Protein AF-A0AAD3RIV9-F1 (afdb_monomer_lite)

Sequence (83 aa):
MDTIVKELSALGIIHEEANPITNSPIQAVKKPESAGGGWRPVINFKALNRRTVANRASLINPQGTLKTLRSNRALTWLMASSP

InterPro domains:
  IPR043502 DNA/RNA polymerase superfamily [SSF56672] (2-76)

Radius of gyration: 19.61 Å; chains: 1; bounding box: 33×49×38 Å

Structure (mmCIF, N/CA/C/O backbone):
data_AF-A0AAD3RIV9-F1
#
_entry.id   AF-A0AAD3RIV9-F1
#
loop_
_atom_site.group_PDB
_atom_site.id
_atom_site.type_symbol
_atom_site.label_atom_id
_atom_site.label_alt_id
_atom_site.label_comp_id
_atom_site.label_asym_id
_atom_site.label_entity_id
_atom_site.label_seq_id
_atom_site.pdbx_PDB_ins_code
_atom_site.Cartn_x
_atom_site.Cartn_y
_atom_site.Cartn_z
_atom_site.occupancy
_atom_site.B_iso_or_equiv
_atom_site.auth_seq_id
_atom_site.auth_comp_id
_atom_site.auth_asym_id
_atom_site.auth_atom_id
_atom_site.pdbx_PDB_model_num
ATOM 1 N N . MET A 1 1 ? -6.893 0.403 13.810 1.00 62.47 1 MET A N 1
ATOM 2 C CA . MET A 1 1 ? -6.351 -0.467 12.743 1.00 62.47 1 MET A CA 1
ATOM 3 C C . MET A 1 1 ? -7.463 -1.302 12.130 1.00 62.47 1 MET A C 1
ATOM 5 O O . MET A 1 1 ? -7.616 -1.266 10.921 1.00 62.47 1 MET A O 1
ATOM 9 N N . ASP A 1 2 ? -8.280 -1.951 12.963 1.00 77.94 2 ASP A N 1
ATOM 10 C CA . ASP A 1 2 ? -9.400 -2.804 12.543 1.00 77.94 2 ASP A CA 1
ATOM 11 C C . ASP A 1 2 ? -10.400 -2.117 11.589 1.00 77.94 2 ASP A C 1
ATOM 13 O O . ASP A 1 2 ? -10.745 -2.665 10.548 1.00 77.94 2 ASP A O 1
ATOM 17 N N . THR A 1 3 ? -10.778 -0.863 11.864 1.00 85.62 3 THR A N 1
ATOM 18 C CA . THR A 1 3 ? -11.674 -0.082 10.989 1.00 85.62 3 THR A CA 1
ATOM 19 C C . THR A 1 3 ? -11.095 0.136 9.590 1.00 85.62 3 THR A C 1
ATOM 21 O O . THR A 1 3 ? -11.790 -0.061 8.604 1.00 85.62 3 THR A O 1
ATOM 24 N N . ILE A 1 4 ? -9.801 0.460 9.494 1.00 87.38 4 ILE A N 1
ATOM 25 C CA . ILE A 1 4 ? -9.137 0.715 8.206 1.00 87.38 4 ILE A CA 1
ATOM 26 C C . ILE A 1 4 ? -9.063 -0.574 7.380 1.00 87.38 4 ILE A C 1
ATOM 28 O O . ILE A 1 4 ? -9.277 -0.546 6.176 1.00 87.38 4 ILE A O 1
ATOM 32 N N . VAL A 1 5 ? -8.783 -1.714 8.017 1.00 89.19 5 VAL A N 1
ATOM 33 C CA . VAL A 1 5 ? -8.765 -3.017 7.332 1.00 89.19 5 VAL A CA 1
ATOM 34 C C . VAL A 1 5 ? -10.159 -3.361 6.797 1.00 89.19 5 VAL A C 1
ATOM 36 O O . VAL A 1 5 ? -10.285 -3.741 5.636 1.00 89.19 5 VAL A O 1
ATOM 39 N N . LYS A 1 6 ? -11.210 -3.154 7.602 1.00 92.19 6 LYS A N 1
ATOM 40 C CA . LYS A 1 6 ? -12.606 -3.373 7.189 1.00 92.19 6 LYS A CA 1
ATOM 41 C C . LYS A 1 6 ? -13.017 -2.476 6.024 1.00 92.19 6 LYS A C 1
ATOM 43 O O . LYS A 1 6 ? -13.598 -2.966 5.064 1.00 92.19 6 LYS A O 1
ATOM 48 N N . GLU A 1 7 ? -12.677 -1.191 6.077 1.00 93.25 7 GLU A N 1
ATOM 49 C CA . GLU A 1 7 ? -12.954 -0.240 4.995 1.00 93.25 7 GLU A CA 1
ATOM 50 C C . GLU A 1 7 ? -12.244 -0.634 3.697 1.00 93.25 7 GLU A C 1
ATOM 52 O O . GLU A 1 7 ? -12.876 -0.716 2.647 1.00 93.25 7 GLU A O 1
ATOM 57 N N . LEU A 1 8 ? -10.942 -0.932 3.757 1.00 93.06 8 LEU A N 1
ATOM 58 C CA . LEU A 1 8 ? -10.177 -1.346 2.578 1.00 93.06 8 LEU A CA 1
ATOM 59 C C . LEU A 1 8 ? -10.691 -2.667 1.991 1.00 93.06 8 LEU A C 1
ATOM 61 O O . LEU A 1 8 ? -10.661 -2.838 0.773 1.00 93.06 8 LEU A O 1
ATOM 65 N N . SER A 1 9 ? -11.171 -3.582 2.838 1.00 94.12 9 SER A N 1
ATOM 66 C CA . SER A 1 9 ? -11.809 -4.821 2.394 1.00 94.12 9 SER A CA 1
ATOM 67 C C . SER A 1 9 ? -13.159 -4.556 1.725 1.00 94.12 9 SER A C 1
ATOM 69 O O . SER A 1 9 ? -13.400 -5.064 0.633 1.00 94.12 9 SER A O 1
ATOM 71 N N . ALA A 1 10 ? -14.002 -3.698 2.309 1.00 95.31 10 ALA A N 1
ATOM 72 C CA . ALA A 1 10 ? -15.290 -3.314 1.728 1.00 95.31 10 ALA A CA 1
ATOM 73 C C . ALA A 1 10 ? -15.137 -2.593 0.377 1.00 95.31 10 ALA A C 1
ATOM 75 O O . ALA A 1 10 ? -15.964 -2.762 -0.514 1.00 95.31 10 ALA A O 1
ATOM 76 N N . LEU A 1 11 ? -14.058 -1.824 0.205 1.00 96.25 11 LEU A N 1
ATOM 77 C CA . LEU A 1 11 ? -13.698 -1.178 -1.060 1.00 96.25 11 LEU A CA 1
ATOM 78 C C . LEU A 1 11 ? -13.066 -2.139 -2.084 1.00 96.25 11 LEU A C 1
ATOM 80 O O . LEU A 1 11 ? -12.765 -1.717 -3.199 1.00 96.25 11 LEU A O 1
ATOM 84 N N . GLY A 1 12 ? -12.816 -3.401 -1.721 1.00 94.50 12 GLY A N 1
ATOM 85 C CA . GLY A 1 12 ? -12.164 -4.387 -2.589 1.00 94.50 12 GLY A CA 1
ATOM 86 C C . GLY A 1 12 ? -10.682 -4.107 -2.862 1.00 94.50 12 GLY A C 1
ATOM 87 O O . GLY A 1 12 ? -10.111 -4.677 -3.788 1.00 94.50 12 GLY A O 1
ATOM 88 N N . ILE A 1 13 ? -10.044 -3.231 -2.077 1.00 94.81 13 ILE A N 1
ATOM 89 C CA . ILE A 1 13 ? -8.616 -2.896 -2.212 1.00 94.81 13 ILE A CA 1
ATOM 90 C C . ILE A 1 13 ? -7.746 -4.020 -1.637 1.00 94.81 13 ILE A C 1
ATOM 92 O O . ILE A 1 13 ? -6.671 -4.308 -2.162 1.00 94.81 13 ILE A O 1
ATOM 96 N N . ILE A 1 14 ? -8.207 -4.649 -0.553 1.00 94.12 14 ILE A N 1
ATOM 97 C CA . ILE A 1 14 ? -7.572 -5.822 0.055 1.00 94.12 14 ILE A CA 1
ATOM 98 C C . ILE A 1 14 ? -8.586 -6.957 0.190 1.00 94.12 14 ILE A C 1
ATOM 100 O O . ILE A 1 14 ? -9.787 -6.720 0.301 1.00 94.12 14 ILE A O 1
ATOM 104 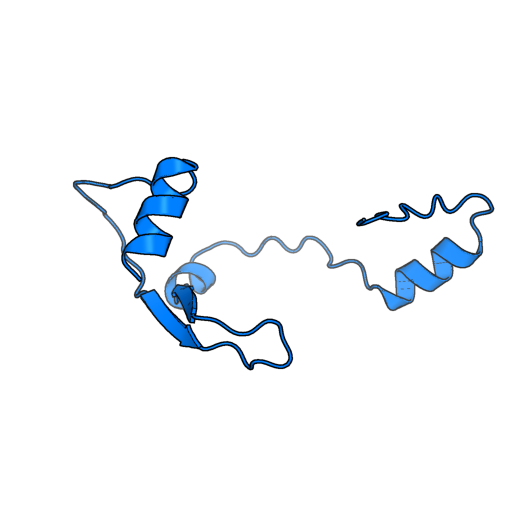N N . HIS A 1 15 ? -8.092 -8.186 0.224 1.00 94.12 15 HIS A N 1
ATOM 105 C CA . HIS A 1 15 ? -8.882 -9.380 0.495 1.00 94.12 15 HIS A CA 1
ATOM 106 C C . HIS A 1 15 ? -8.107 -10.296 1.440 1.00 94.12 15 HIS A C 1
ATOM 108 O O . HIS A 1 15 ? -6.886 -10.181 1.576 1.00 94.12 15 HIS A O 1
ATOM 114 N N . GLU A 1 16 ? -8.832 -11.177 2.117 1.00 92.75 16 GLU A N 1
ATOM 115 C CA . GLU A 1 16 ? -8.235 -12.217 2.943 1.00 92.75 16 GLU A CA 1
ATOM 116 C C . GLU A 1 16 ? -7.645 -13.313 2.047 1.00 92.75 16 GLU A C 1
ATOM 118 O O . GLU A 1 16 ? -8.299 -13.780 1.116 1.00 92.75 16 GLU A O 1
ATOM 123 N N . GLU A 1 17 ? -6.402 -13.705 2.323 1.00 93.00 17 GLU A N 1
ATOM 124 C CA . GLU A 1 17 ? -5.708 -14.798 1.642 1.00 93.00 17 GLU A CA 1
ATOM 125 C C . GLU A 1 17 ? -5.488 -15.920 2.657 1.00 93.00 17 GLU A C 1
ATOM 127 O O . GLU A 1 17 ? -4.818 -15.719 3.673 1.00 93.00 17 GLU A O 1
ATOM 132 N N . ALA A 1 18 ? -6.067 -17.091 2.389 1.00 91.75 18 ALA A N 1
ATOM 133 C CA . ALA A 1 18 ? -6.068 -18.215 3.318 1.00 91.75 18 ALA A CA 1
ATOM 134 C C . ALA A 1 18 ? -4.698 -18.904 3.405 1.00 91.75 18 ALA A C 1
ATOM 136 O O . ALA A 1 18 ? -4.355 -19.443 4.455 1.00 91.75 18 ALA A O 1
ATOM 137 N N . ASN A 1 19 ? -3.906 -18.882 2.325 1.00 92.94 19 ASN A N 1
ATOM 138 C CA . ASN A 1 19 ? -2.606 -19.555 2.262 1.00 92.94 19 ASN A CA 1
ATOM 139 C C . ASN A 1 19 ? -1.521 -18.649 1.650 1.00 92.94 19 ASN A C 1
ATOM 141 O O . AS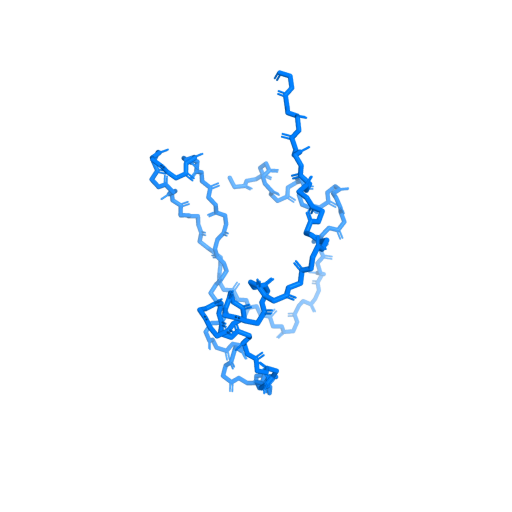N A 1 19 ? -1.028 -18.909 0.547 1.00 92.94 19 ASN A O 1
ATOM 145 N N . PRO A 1 20 ? -1.104 -17.579 2.352 1.00 90.38 20 PRO A N 1
ATOM 146 C CA . PRO A 1 20 ? -0.139 -16.635 1.812 1.00 90.38 20 PRO A CA 1
ATOM 147 C C . PRO A 1 20 ? 1.268 -17.247 1.753 1.00 90.38 20 PRO A C 1
ATOM 149 O O . PRO A 1 20 ? 1.842 -17.649 2.762 1.00 90.38 20 PRO A O 1
ATOM 152 N N . ILE A 1 21 ? 1.873 -17.239 0.563 1.00 92.62 21 ILE A N 1
ATOM 153 C CA . ILE A 1 21 ? 3.254 -17.714 0.338 1.00 92.62 21 ILE A CA 1
ATOM 154 C C . ILE A 1 21 ? 4.287 -16.694 0.852 1.00 92.62 21 ILE A C 1
ATOM 156 O O . ILE A 1 21 ? 5.422 -17.032 1.187 1.00 92.62 21 ILE A O 1
ATOM 160 N N . THR A 1 22 ? 3.901 -15.419 0.924 1.00 93.19 22 THR A N 1
ATOM 161 C CA . THR A 1 22 ? 4.759 -14.324 1.385 1.00 93.19 22 THR A CA 1
ATOM 162 C C . THR A 1 22 ? 3.997 -13.394 2.310 1.00 93.19 22 THR A C 1
ATOM 164 O O . THR A 1 22 ? 2.794 -13.211 2.149 1.00 93.19 22 THR A O 1
ATOM 167 N N . ASN A 1 23 ? 4.708 -12.737 3.223 1.00 93.88 23 ASN A N 1
ATOM 168 C CA . ASN A 1 23 ? 4.149 -11.684 4.059 1.00 93.88 23 ASN A CA 1
ATOM 169 C C . ASN A 1 23 ? 5.082 -10.466 4.104 1.00 93.88 23 ASN A C 1
ATOM 171 O O . ASN A 1 23 ? 6.253 -10.515 3.723 1.00 93.88 23 ASN A O 1
ATOM 175 N N . SER A 1 24 ? 4.537 -9.332 4.527 1.00 94.75 24 SER A N 1
ATOM 176 C CA . SER A 1 24 ? 5.304 -8.131 4.847 1.00 94.75 24 SER A CA 1
ATOM 177 C C . SER A 1 24 ? 4.719 -7.516 6.115 1.00 94.75 24 SER A C 1
ATOM 179 O O . SER A 1 24 ? 3.495 -7.459 6.240 1.00 94.75 24 SER A O 1
ATOM 181 N N . PRO A 1 25 ? 5.552 -7.070 7.070 1.00 94.06 25 PRO A N 1
ATOM 182 C CA . PRO A 1 25 ? 5.044 -6.543 8.326 1.00 94.06 25 PRO A CA 1
ATOM 183 C C . PRO A 1 25 ? 4.341 -5.198 8.113 1.00 94.06 25 PRO A C 1
ATOM 185 O O . PRO A 1 25 ? 4.781 -4.369 7.309 1.00 94.06 25 PRO A O 1
ATOM 188 N N . ILE A 1 26 ? 3.263 -4.983 8.868 1.00 92.94 26 ILE A N 1
ATOM 189 C CA . ILE A 1 26 ? 2.453 -3.763 8.854 1.00 92.94 26 ILE A CA 1
ATOM 190 C C . ILE A 1 26 ? 2.553 -3.043 10.201 1.00 92.94 26 ILE A C 1
ATOM 192 O O . ILE A 1 26 ? 2.514 -3.670 11.258 1.00 92.94 26 ILE A O 1
ATOM 196 N N . GLN A 1 27 ? 2.677 -1.718 10.165 1.00 92.56 27 GLN A N 1
ATOM 197 C CA . GLN A 1 27 ? 2.753 -0.865 11.347 1.00 92.56 27 GLN A CA 1
ATOM 198 C C . GLN A 1 27 ? 1.742 0.279 11.243 1.00 92.56 27 GLN A C 1
ATOM 200 O O . GLN A 1 27 ? 1.558 0.862 10.177 1.00 92.56 27 GLN A O 1
ATOM 205 N N . ALA A 1 28 ? 1.108 0.635 12.358 1.00 91.12 28 ALA A N 1
ATOM 206 C CA . ALA A 1 28 ? 0.320 1.858 12.452 1.00 91.12 28 ALA A CA 1
ATOM 207 C C . ALA A 1 28 ? 1.239 3.043 12.780 1.00 91.12 28 ALA A C 1
ATOM 209 O O . ALA A 1 28 ? 1.970 3.011 13.770 1.00 91.12 28 ALA A O 1
ATOM 210 N N . VAL A 1 29 ? 1.193 4.097 11.967 1.00 92.19 29 VAL A N 1
ATOM 211 C CA . VAL A 1 29 ? 1.973 5.326 12.173 1.00 92.19 29 VAL A CA 1
ATOM 212 C C . VAL A 1 29 ? 1.023 6.510 12.299 1.00 92.19 29 VAL A C 1
ATOM 214 O O . VAL A 1 29 ? 0.115 6.668 11.480 1.00 92.19 29 VAL A O 1
ATOM 217 N N . LYS A 1 30 ? 1.220 7.348 13.322 1.00 91.44 30 LYS A N 1
ATOM 218 C CA . LYS A 1 30 ? 0.454 8.585 13.493 1.00 91.44 30 LYS A CA 1
ATOM 219 C C . LYS A 1 30 ? 1.057 9.680 12.616 1.00 91.44 30 LYS A C 1
ATOM 221 O O . LYS A 1 30 ? 2.234 10.011 12.756 1.00 91.44 30 LYS A O 1
ATOM 226 N N . LYS A 1 31 ? 0.259 10.241 11.708 1.00 90.75 31 LYS A N 1
ATOM 227 C CA . LYS A 1 31 ? 0.663 11.389 10.892 1.00 90.75 31 LYS A CA 1
ATOM 228 C C . LYS A 1 31 ? 0.581 12.670 11.739 1.00 90.75 31 LYS A C 1
ATOM 230 O O . LYS A 1 31 ? -0.339 12.782 12.551 1.00 90.75 31 LYS A O 1
ATOM 235 N N . PRO A 1 32 ? 1.499 13.638 11.564 1.00 89.75 32 PRO A N 1
ATOM 236 C CA . PRO A 1 32 ? 1.390 14.933 12.227 1.00 89.75 32 PRO A CA 1
ATOM 237 C C . PRO A 1 32 ? 0.060 15.620 11.907 1.00 89.75 32 PRO A C 1
ATOM 239 O O . PRO A 1 32 ? -0.418 15.554 10.770 1.00 89.75 32 PRO A O 1
ATOM 242 N N . GLU A 1 33 ? -0.502 16.322 12.890 1.00 86.94 33 GLU A N 1
ATOM 243 C CA . GLU A 1 33 ? -1.781 17.032 12.735 1.00 86.94 33 GLU A CA 1
ATOM 244 C C . GLU A 1 33 ? -1.713 18.077 11.604 1.00 86.94 33 GLU A C 1
ATOM 246 O O . GLU A 1 33 ? -2.641 18.195 10.808 1.00 86.94 33 GLU A O 1
ATOM 251 N N . SER A 1 34 ? -0.557 18.730 11.424 1.00 85.88 34 SER A N 1
ATOM 252 C CA . SER A 1 34 ? -0.287 19.688 10.337 1.00 85.88 34 SER A CA 1
ATOM 253 C C . SER A 1 34 ? -0.398 19.108 8.923 1.00 85.88 34 SER A C 1
ATOM 255 O O . SER A 1 34 ? -0.487 19.857 7.955 1.00 85.88 34 SER A O 1
ATOM 257 N N . ALA A 1 35 ? -0.395 17.783 8.782 1.00 74.69 35 ALA A N 1
ATOM 258 C CA . ALA A 1 35 ? -0.527 17.096 7.506 1.00 74.69 35 ALA A CA 1
ATOM 259 C C . ALA A 1 35 ? -1.851 16.315 7.400 1.00 74.69 35 ALA A C 1
ATOM 261 O O . ALA A 1 35 ? -1.940 15.349 6.637 1.00 74.69 35 ALA A O 1
ATOM 262 N N . GLY A 1 36 ? -2.870 16.717 8.165 1.00 76.69 36 GLY A N 1
ATOM 263 C CA . GLY A 1 36 ? -4.202 16.106 8.170 1.00 76.69 36 GLY A CA 1
ATOM 264 C C . GLY A 1 36 ? -4.397 15.011 9.220 1.00 76.69 36 GLY A C 1
ATOM 265 O O . GLY A 1 36 ? -5.416 14.329 9.177 1.00 76.69 36 GLY A O 1
ATOM 266 N N . GLY A 1 37 ? -3.434 14.831 10.132 1.00 87.25 37 GLY A N 1
ATOM 267 C CA . GLY A 1 37 ? -3.568 13.971 11.309 1.00 87.25 37 GLY A CA 1
ATOM 268 C C . GLY A 1 37 ? -3.874 12.495 11.026 1.00 87.25 37 GLY A C 1
ATOM 269 O O . GLY A 1 37 ? -3.806 11.995 9.896 1.00 87.25 37 GLY A O 1
ATOM 270 N N . GLY A 1 38 ? -4.202 11.783 12.103 1.00 87.56 38 GLY A N 1
ATOM 271 C CA . GLY A 1 38 ? -4.729 10.419 12.060 1.00 87.56 38 GLY A CA 1
ATOM 272 C C . GLY A 1 38 ? -3.695 9.293 11.948 1.00 87.56 38 GLY A C 1
ATOM 273 O O . GLY A 1 38 ? -2.504 9.493 11.695 1.00 87.56 38 GLY A O 1
ATOM 274 N N . TRP A 1 39 ? -4.177 8.069 12.162 1.00 89.69 39 TRP A N 1
ATOM 275 C CA . TRP A 1 39 ? -3.390 6.843 12.047 1.00 89.69 39 TRP A CA 1
ATOM 276 C C . TRP A 1 39 ? -3.422 6.308 10.620 1.00 89.69 39 TRP A C 1
ATOM 278 O O . TRP A 1 39 ? -4.478 6.237 9.994 1.00 89.69 39 TRP A O 1
ATOM 288 N N . ARG A 1 40 ? -2.261 5.897 10.111 1.00 90.19 40 ARG A N 1
ATOM 289 C CA . ARG A 1 40 ? -2.115 5.298 8.785 1.00 90.19 40 ARG A CA 1
ATOM 290 C C . ARG A 1 40 ? -1.473 3.916 8.896 1.00 90.19 40 ARG A C 1
ATOM 292 O O . ARG A 1 40 ? -0.492 3.775 9.631 1.00 90.19 40 ARG A O 1
ATOM 299 N N . PRO A 1 41 ? -1.981 2.911 8.165 1.00 91.38 41 PRO A N 1
ATOM 300 C CA . PRO A 1 41 ? -1.252 1.673 7.961 1.00 91.38 41 PRO A CA 1
ATOM 301 C C . PRO A 1 41 ? -0.034 1.939 7.071 1.00 91.38 41 PRO A C 1
ATOM 303 O O . PRO A 1 41 ? -0.151 2.540 6.005 1.00 91.38 41 PRO A O 1
ATOM 306 N N . VAL A 1 42 ? 1.136 1.479 7.498 1.00 93.25 42 VAL A N 1
ATOM 307 C CA . VAL A 1 42 ? 2.379 1.533 6.728 1.00 93.25 42 VAL A CA 1
ATOM 308 C C . VAL A 1 42 ? 2.926 0.119 6.622 1.00 93.25 42 VAL A C 1
ATOM 310 O O . VAL A 1 42 ? 3.253 -0.507 7.629 1.00 93.25 42 VAL A O 1
ATOM 313 N N . ILE A 1 43 ? 3.014 -0.393 5.396 1.00 94.56 43 ILE A N 1
ATOM 314 C CA . ILE A 1 43 ? 3.533 -1.734 5.122 1.00 94.56 43 ILE A CA 1
ATOM 315 C C . ILE A 1 43 ? 5.018 -1.626 4.774 1.00 94.56 43 ILE A C 1
ATOM 317 O O . ILE A 1 43 ? 5.423 -0.832 3.922 1.00 94.56 43 ILE A O 1
ATOM 321 N N . ASN A 1 44 ? 5.852 -2.425 5.436 1.00 94.56 44 ASN A N 1
ATOM 322 C CA . ASN A 1 44 ? 7.287 -2.430 5.191 1.00 94.56 44 ASN A CA 1
ATOM 323 C C . ASN A 1 44 ? 7.638 -3.336 4.005 1.00 94.56 44 ASN A C 1
ATOM 325 O O . ASN A 1 44 ? 8.006 -4.499 4.167 1.00 94.56 44 ASN A O 1
ATOM 329 N N . PHE A 1 45 ? 7.601 -2.762 2.805 1.00 95.31 45 PHE A N 1
ATOM 330 C CA . PHE A 1 45 ? 7.973 -3.453 1.571 1.00 95.31 45 PHE A CA 1
ATOM 331 C C . PHE A 1 45 ? 9.479 -3.450 1.269 1.00 95.31 45 PHE A C 1
ATOM 333 O O . PHE A 1 45 ? 9.873 -3.777 0.156 1.00 95.31 45 PHE A O 1
ATOM 340 N N . LYS A 1 46 ? 10.372 -3.125 2.220 1.00 93.81 46 LYS A N 1
ATOM 341 C CA . LYS A 1 46 ? 11.822 -3.043 1.933 1.00 93.81 46 LYS A CA 1
ATOM 342 C C . LYS A 1 46 ? 12.397 -4.337 1.347 1.00 93.81 46 LYS A C 1
ATOM 344 O O . LYS A 1 46 ? 13.225 -4.267 0.444 1.00 93.81 46 LYS A O 1
ATOM 349 N N . ALA A 1 47 ? 11.985 -5.500 1.855 1.00 94.06 47 ALA A N 1
ATOM 350 C CA . ALA A 1 47 ? 12.451 -6.793 1.348 1.00 94.06 47 ALA A CA 1
ATOM 351 C C . ALA A 1 47 ? 11.885 -7.099 -0.047 1.00 94.06 47 ALA A C 1
ATOM 353 O O . ALA A 1 47 ? 12.628 -7.547 -0.919 1.00 94.06 47 ALA A O 1
ATOM 354 N N . LEU A 1 48 ? 10.600 -6.804 -0.261 1.00 93.19 48 LEU A N 1
ATOM 355 C CA . LEU A 1 48 ? 9.930 -6.977 -1.548 1.00 93.19 48 LEU A CA 1
ATOM 356 C C . LEU A 1 48 ? 10.546 -6.069 -2.619 1.00 93.19 48 LEU A C 1
ATOM 358 O O . LEU A 1 48 ? 10.954 -6.559 -3.666 1.00 93.19 48 LEU A O 1
ATOM 362 N N . ASN A 1 49 ? 10.734 -4.785 -2.311 1.00 92.62 49 ASN A N 1
ATOM 363 C CA . ASN A 1 49 ? 11.286 -3.785 -3.227 1.00 92.62 49 ASN A CA 1
ATOM 364 C C . ASN A 1 49 ? 12.681 -4.151 -3.756 1.00 92.62 49 ASN A C 1
ATOM 366 O O . ASN A 1 49 ? 13.028 -3.778 -4.871 1.00 92.62 49 ASN A O 1
ATOM 370 N N . ARG A 1 50 ? 13.494 -4.881 -2.976 1.00 91.69 50 ARG A N 1
ATOM 371 C CA . ARG A 1 50 ? 14.810 -5.375 -3.428 1.00 91.69 50 ARG A CA 1
ATOM 372 C C . ARG A 1 50 ? 14.707 -6.532 -4.423 1.00 91.69 50 ARG A C 1
ATOM 374 O O . ARG A 1 50 ? 15.651 -6.756 -5.170 1.00 91.69 50 ARG A O 1
ATOM 381 N N . ARG A 1 51 ? 13.613 -7.298 -4.383 1.00 91.69 51 ARG A N 1
ATOM 382 C CA . ARG A 1 51 ? 13.373 -8.479 -5.231 1.00 91.69 51 ARG A CA 1
ATOM 383 C C . ARG A 1 51 ? 12.588 -8.135 -6.497 1.00 91.69 51 ARG A C 1
ATOM 385 O O . ARG A 1 51 ? 12.681 -8.858 -7.481 1.00 91.69 51 ARG A O 1
ATOM 392 N N . THR A 1 52 ? 11.816 -7.053 -6.478 1.00 91.25 52 THR A N 1
ATOM 393 C CA . THR A 1 52 ? 11.045 -6.577 -7.631 1.00 91.25 52 THR A CA 1
ATOM 394 C C . THR A 1 52 ? 11.920 -5.779 -8.592 1.00 91.25 52 THR A C 1
ATOM 396 O O . THR A 1 52 ? 12.682 -4.911 -8.166 1.00 91.25 52 THR A O 1
ATOM 399 N N . VAL A 1 53 ? 11.770 -6.017 -9.896 1.00 89.81 53 VAL A N 1
ATOM 400 C CA . VAL A 1 53 ? 12.434 -5.211 -10.930 1.00 89.81 53 VAL A CA 1
ATOM 401 C C . VAL A 1 53 ? 11.918 -3.775 -10.858 1.00 89.81 53 VAL A C 1
ATOM 403 O O . VAL A 1 53 ? 10.719 -3.526 -10.976 1.00 89.81 53 VAL A O 1
ATOM 406 N N . ALA A 1 54 ? 12.826 -2.819 -10.664 1.00 82.56 54 ALA A N 1
ATOM 407 C CA . ALA A 1 54 ? 12.467 -1.409 -10.628 1.00 82.56 54 ALA A CA 1
ATOM 408 C C . ALA A 1 54 ? 12.026 -0.940 -12.021 1.00 82.56 54 ALA A C 1
ATOM 410 O O . ALA A 1 54 ? 12.824 -0.933 -12.962 1.00 82.56 54 ALA A O 1
ATOM 411 N N . ASN A 1 55 ? 10.776 -0.493 -12.142 1.00 81.06 55 ASN A N 1
ATOM 412 C CA . ASN A 1 55 ? 10.349 0.246 -13.320 1.00 81.06 55 ASN A CA 1
ATOM 413 C C . ASN A 1 55 ? 11.044 1.615 -13.307 1.00 81.06 55 ASN A C 1
ATOM 415 O O . ASN A 1 55 ? 10.765 2.457 -12.456 1.00 81.06 55 ASN A O 1
ATOM 419 N N . ARG A 1 5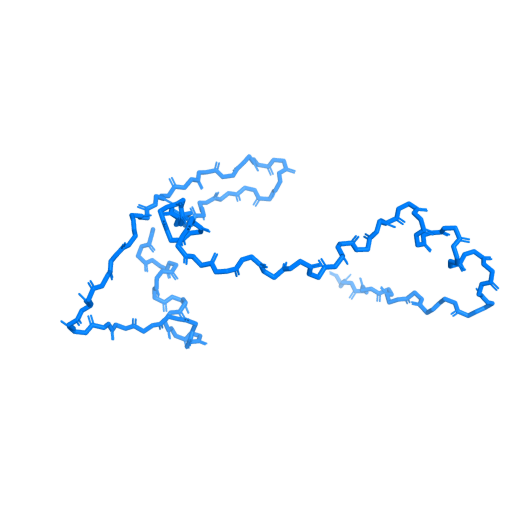6 ? 11.966 1.827 -14.250 1.00 69.38 56 ARG A N 1
ATOM 420 C CA . ARG A 1 56 ? 12.705 3.086 -14.424 1.00 69.38 56 ARG A CA 1
ATOM 421 C C . ARG A 1 56 ? 11.943 4.093 -15.287 1.00 69.38 56 ARG A C 1
ATOM 423 O O . ARG A 1 56 ? 12.572 4.867 -16.006 1.00 69.38 56 ARG A O 1
ATOM 430 N N . ALA A 1 57 ? 10.611 4.085 -15.238 1.00 70.44 57 ALA A N 1
ATOM 431 C CA . ALA A 1 57 ? 9.819 5.169 -15.795 1.00 70.44 57 ALA A CA 1
ATOM 432 C C . ALA A 1 57 ? 10.368 6.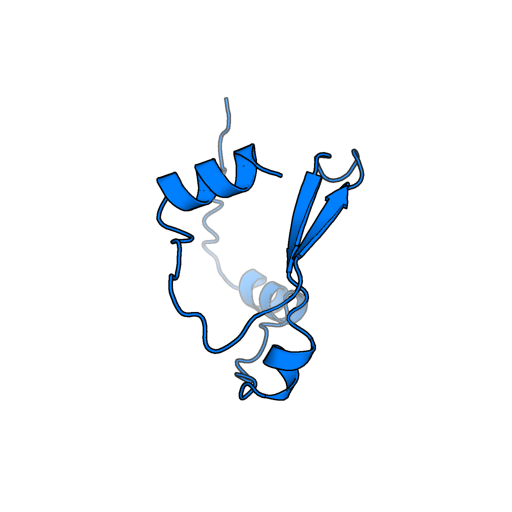483 -15.229 1.00 70.44 57 ALA A C 1
ATOM 434 O O . ALA A 1 57 ? 10.442 6.673 -14.012 1.00 70.44 57 ALA A O 1
ATOM 435 N N . SER A 1 58 ? 10.847 7.348 -16.117 1.00 59.97 58 SER A N 1
ATOM 436 C CA . SER A 1 58 ? 11.453 8.614 -15.736 1.00 59.97 58 SER A CA 1
ATOM 437 C C . SER A 1 58 ? 10.424 9.423 -14.962 1.00 59.97 58 SER A C 1
ATOM 439 O O . SER A 1 58 ? 9.412 9.842 -15.527 1.00 59.97 58 SER A O 1
ATOM 441 N N . LEU A 1 59 ? 10.680 9.634 -13.669 1.00 66.62 59 LEU A N 1
ATOM 442 C CA . LEU A 1 59 ? 9.940 10.613 -12.891 1.00 66.62 59 LEU A CA 1
ATOM 443 C C . LEU A 1 59 ? 10.084 11.942 -13.622 1.00 66.62 59 LEU A C 1
ATOM 445 O O . LEU A 1 59 ? 11.189 12.453 -13.813 1.00 66.62 59 LEU A O 1
ATOM 449 N N . ILE A 1 60 ? 8.955 12.459 -14.087 1.00 64.06 60 ILE A N 1
ATOM 450 C CA . ILE A 1 60 ? 8.892 13.751 -14.743 1.00 64.06 60 ILE A CA 1
ATOM 451 C C . ILE A 1 60 ? 9.414 14.776 -13.734 1.00 64.06 60 ILE A C 1
ATOM 453 O O . ILE A 1 60 ? 8.835 14.930 -12.661 1.00 64.06 60 ILE A O 1
ATOM 457 N N . ASN A 1 61 ? 10.527 15.447 -14.047 1.00 68.31 61 ASN A N 1
ATOM 458 C CA . ASN A 1 61 ? 11.050 16.502 -13.189 1.00 68.31 61 ASN A CA 1
ATOM 459 C C . ASN A 1 61 ? 10.032 17.655 -13.182 1.00 68.31 61 ASN A C 1
ATOM 461 O O . ASN A 1 61 ? 9.913 18.345 -14.199 1.00 68.31 61 ASN A O 1
ATOM 465 N N . PRO A 1 62 ? 9.337 17.919 -12.060 1.00 67.75 62 PRO A N 1
ATOM 466 C CA . PRO A 1 62 ? 8.263 18.903 -12.033 1.00 67.75 62 PRO A CA 1
ATOM 467 C C . PRO A 1 62 ? 8.763 20.306 -12.394 1.00 67.75 62 PRO A C 1
ATOM 469 O O . PRO A 1 62 ? 8.062 21.053 -13.067 1.00 67.75 62 PRO A O 1
ATOM 472 N N . GLN A 1 63 ? 10.005 20.659 -12.048 1.00 66.88 63 GLN A N 1
ATOM 473 C CA . GLN A 1 63 ? 10.589 21.952 -12.418 1.00 66.88 63 GLN A CA 1
ATOM 474 C C . GLN A 1 63 ? 10.912 22.037 -13.917 1.00 66.88 63 GLN A C 1
ATOM 476 O O . GLN A 1 63 ? 10.736 23.091 -14.528 1.00 66.88 63 GLN A O 1
ATOM 481 N N . GLY A 1 64 ? 11.364 20.932 -14.518 1.00 64.62 64 GLY A N 1
ATOM 482 C CA . GLY A 1 64 ? 11.589 20.831 -15.964 1.00 64.62 64 GLY A CA 1
ATOM 483 C C . GLY A 1 64 ? 10.283 20.944 -16.754 1.00 64.62 64 GLY A C 1
ATOM 484 O O . GLY A 1 64 ? 10.221 21.647 -17.758 1.00 64.62 64 GLY A O 1
ATOM 485 N N . THR A 1 65 ? 9.216 20.342 -16.240 1.00 66.81 65 THR A N 1
ATOM 486 C CA . THR A 1 65 ? 7.878 20.356 -16.849 1.00 66.81 65 THR A CA 1
ATOM 487 C C . THR A 1 65 ? 7.155 21.684 -16.680 1.00 66.81 65 THR A C 1
ATOM 489 O O . THR A 1 65 ? 6.459 22.131 -17.585 1.00 66.81 65 THR A O 1
ATOM 492 N N . LEU A 1 66 ? 7.359 22.394 -15.569 1.00 65.38 66 LEU A N 1
ATOM 493 C CA . LEU A 1 66 ? 6.822 23.749 -15.411 1.00 65.38 66 LEU A CA 1
ATOM 494 C C . LEU A 1 66 ? 7.415 24.734 -16.433 1.00 65.38 66 LEU A C 1
ATOM 496 O O . LEU A 1 66 ? 6.722 25.657 -16.859 1.00 65.38 66 LEU A O 1
ATOM 500 N N . LYS A 1 67 ? 8.670 24.536 -16.868 1.00 63.62 67 LYS A N 1
ATOM 501 C CA . LYS A 1 67 ? 9.283 25.355 -17.930 1.00 63.62 67 LYS A CA 1
ATOM 502 C C . LYS A 1 67 ? 8.612 25.135 -19.287 1.00 63.62 67 LYS A C 1
ATOM 504 O O . LYS A 1 67 ? 8.418 26.103 -20.017 1.00 63.62 67 LYS A O 1
ATOM 509 N N . THR A 1 68 ? 8.219 23.903 -19.611 1.00 61.50 68 THR A N 1
ATOM 510 C CA . THR A 1 68 ? 7.531 23.588 -20.874 1.00 61.50 68 THR A CA 1
ATOM 511 C C . THR A 1 68 ? 6.058 24.008 -20.858 1.00 61.50 68 THR A C 1
ATOM 513 O O . THR A 1 68 ? 5.551 24.473 -21.877 1.00 61.50 68 THR A O 1
ATOM 516 N N . LEU A 1 69 ? 5.386 23.960 -19.700 1.00 62.16 69 LEU A N 1
ATOM 517 C CA . LEU A 1 69 ? 3.988 24.393 -19.550 1.00 62.16 69 LEU A CA 1
ATOM 518 C C . LEU A 1 69 ? 3.776 25.907 -19.722 1.00 62.16 69 LEU A C 1
ATOM 520 O O . LEU A 1 69 ? 2.719 26.310 -20.197 1.00 62.16 69 LEU A O 1
ATOM 524 N N . ARG A 1 70 ? 4.771 26.754 -19.411 1.00 58.47 70 ARG A N 1
ATOM 525 C CA . ARG A 1 70 ? 4.679 28.221 -19.606 1.00 58.47 70 ARG A CA 1
ATOM 526 C C . ARG A 1 70 ? 4.503 28.651 -21.066 1.00 58.47 70 ARG A C 1
ATOM 528 O O . ARG A 1 70 ? 4.086 29.777 -21.309 1.00 58.47 70 ARG A O 1
ATOM 535 N N . SER A 1 71 ? 4.813 27.773 -22.018 1.00 57.66 71 SER A N 1
ATOM 536 C CA . SER A 1 71 ? 4.663 28.046 -23.455 1.00 57.66 71 SER A CA 1
ATOM 537 C C . SER A 1 71 ? 3.288 27.642 -23.999 1.00 57.66 71 SER A C 1
ATOM 539 O O . SER A 1 71 ? 3.016 27.836 -25.181 1.00 57.66 71 SER A O 1
ATOM 541 N N . ASN A 1 72 ? 2.421 27.060 -23.161 1.00 52.25 72 ASN A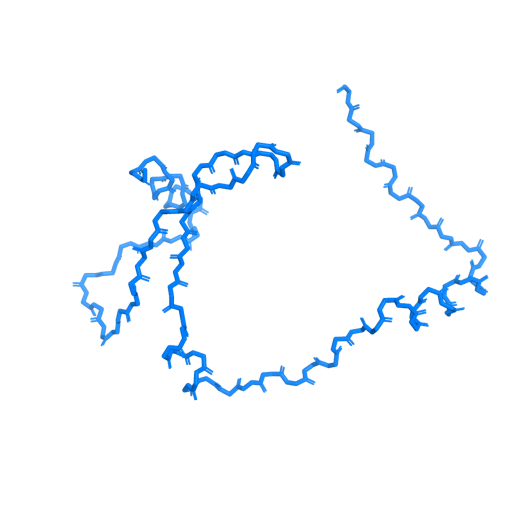 N 1
ATOM 542 C CA . ASN A 1 72 ? 1.146 26.503 -23.588 1.00 52.25 72 ASN A CA 1
ATOM 543 C C . ASN A 1 72 ? -0.002 27.471 -23.258 1.00 52.25 72 ASN A C 1
ATOM 545 O O . ASN A 1 72 ? -0.221 27.831 -22.104 1.00 52.25 72 ASN A O 1
ATOM 549 N N . ARG A 1 73 ? -0.728 27.921 -24.288 1.00 52.41 73 ARG A N 1
ATOM 550 C CA . ARG A 1 73 ? -1.705 29.027 -24.205 1.00 52.41 73 ARG A CA 1
ATOM 551 C C . ARG A 1 73 ? -3.041 28.633 -23.552 1.00 52.41 73 ARG A C 1
ATOM 553 O O . ARG A 1 73 ? -3.833 29.511 -23.233 1.00 52.41 73 ARG A O 1
ATOM 560 N N . ALA A 1 74 ? -3.279 27.338 -23.336 1.00 54.31 74 ALA A N 1
ATOM 561 C CA . ALA A 1 74 ? -4.469 26.803 -22.680 1.00 54.31 74 ALA A CA 1
ATOM 562 C C . ALA A 1 74 ? -4.067 25.830 -21.560 1.00 54.31 74 ALA A C 1
ATOM 56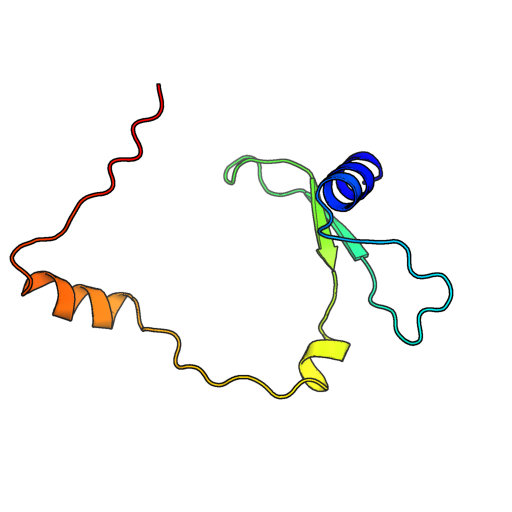4 O O . ALA A 1 74 ? -3.843 24.643 -21.785 1.00 54.31 74 ALA A O 1
ATOM 565 N N . LEU A 1 75 ? -3.953 26.355 -20.341 1.00 55.53 75 LEU A N 1
ATOM 566 C CA . LEU A 1 75 ? -3.883 25.566 -19.114 1.00 55.53 75 LEU A CA 1
ATOM 567 C C . LEU A 1 75 ? -5.288 25.529 -18.513 1.00 55.53 75 LEU A C 1
ATOM 569 O O . LEU A 1 75 ? -5.783 26.547 -18.028 1.00 55.53 75 LEU A O 1
ATOM 573 N N . THR A 1 76 ? -5.943 24.371 -18.559 1.00 54.50 76 THR A N 1
ATOM 574 C CA . THR A 1 76 ? -7.230 24.184 -17.887 1.00 54.50 76 THR A CA 1
ATOM 575 C C . THR A 1 76 ? -6.974 24.051 -16.392 1.00 54.50 76 THR A C 1
ATOM 577 O O . THR A 1 76 ? -6.481 23.026 -15.920 1.00 54.50 76 THR A O 1
ATOM 580 N N . TRP A 1 77 ? -7.289 25.099 -15.635 1.00 48.03 77 TRP A N 1
ATOM 581 C CA . TRP A 1 77 ? -7.325 25.025 -14.181 1.00 48.03 77 TRP A CA 1
ATOM 582 C C . TRP A 1 77 ? -8.539 24.189 -13.779 1.00 48.03 77 TRP A C 1
ATOM 584 O O . TRP A 1 77 ? -9.671 24.663 -13.834 1.00 48.03 77 TRP A O 1
ATOM 594 N N . LEU A 1 78 ? -8.312 22.937 -13.377 1.00 43.03 78 LEU A N 1
ATOM 595 C CA . LEU A 1 78 ? -9.289 22.186 -12.591 1.00 43.03 78 LEU A CA 1
ATOM 596 C C . LEU A 1 78 ? -9.380 22.864 -11.219 1.00 43.03 78 LEU A C 1
ATOM 598 O O . LEU A 1 78 ? -8.695 22.494 -10.269 1.00 43.03 78 LEU A O 1
ATOM 602 N N . MET A 1 79 ? -10.193 23.917 -11.147 1.00 38.47 79 MET A N 1
ATOM 603 C CA . MET A 1 79 ? -10.687 24.454 -9.889 1.00 38.47 79 MET A CA 1
ATOM 604 C C . MET A 1 79 ? -11.554 23.356 -9.279 1.00 38.47 79 MET A C 1
ATOM 606 O O . MET A 1 79 ? -12.701 23.161 -9.675 1.00 38.47 79 MET A O 1
ATOM 610 N N . ALA A 1 80 ? -10.980 22.588 -8.356 1.00 40.09 80 ALA A N 1
ATOM 611 C CA . ALA A 1 80 ? -11.763 21.780 -7.442 1.00 40.09 80 ALA A CA 1
ATOM 612 C C . ALA A 1 80 ? -12.503 22.748 -6.511 1.00 40.09 80 ALA A C 1
ATOM 614 O O . ALA A 1 80 ? -12.023 23.090 -5.433 1.00 40.09 80 ALA A O 1
ATOM 615 N N . SER A 1 81 ? -13.646 23.249 -6.972 1.00 38.59 81 SER A N 1
ATOM 616 C CA . SER A 1 81 ? -14.628 23.920 -6.133 1.00 38.59 81 SER A CA 1
ATOM 617 C C . SER A 1 81 ? -15.074 22.912 -5.077 1.00 38.59 81 SER A C 1
ATOM 619 O O . SER A 1 81 ? -15.714 21.918 -5.412 1.00 38.59 81 SER A O 1
ATOM 621 N N . SER A 1 82 ? -14.696 23.125 -3.820 1.00 33.41 82 SER A N 1
ATOM 622 C CA . SER A 1 82 ? -15.348 22.460 -2.691 1.00 33.41 82 SER A CA 1
ATOM 623 C C . SER A 1 82 ? -16.269 23.482 -2.019 1.00 33.41 82 SER A C 1
ATOM 625 O O . SER A 1 82 ? -15.813 24.611 -1.816 1.00 33.41 82 SER A O 1
ATOM 627 N N . PRO A 1 83 ? -17.544 23.135 -1.761 1.00 45.19 83 PRO A N 1
ATOM 628 C CA . PRO A 1 83 ? -18.468 23.971 -0.998 1.00 45.19 83 PRO A CA 1
ATOM 629 C C . PRO A 1 83 ? -18.052 24.109 0.471 1.00 45.19 83 PRO A C 1
ATOM 631 O O . PRO A 1 83 ? -17.330 23.216 0.976 1.00 45.19 83 PRO A O 1
#

pLDDT: mean 78.96, std 17.67, range [33.41, 96.25]

Organism: Lates japonicus (NCBI:txid270547)

Secondary structure (DSSP, 8-state):
-HHHHHHHHHTTS----SS-S----EEEEEPPGGGT-SEEEEE--HHHHHHSPP-------HHHHHHHHTT-S----------

Foldseek 3Di:
DVVVVVVCVVVVVDDDDPDDPDDWDWDWDWDDVVVVTDIDIDTPCVVVVVVDDDDPPPDDPVVVVVVVCVVPPDDDPPPPDDD